Protein AF-A0A3N5X177-F1 (afdb_monomer)

pLDDT: mean 77.41, std 11.9, range [46.97, 92.5]

Foldseek 3Di:
DLVVVCVVLVHDSVLVVLLVCVVVVVDDPVSVVVNVVVCVPDPSNVSVVVVVVVVVVVCVVCVVVVVVVVVVVVD

Sequence (75 aa):
MTEKLATELGINRNCLARVTRFVEHEMEPEEVMTFAAHFQDCFECRDFAENLRGMLDWRESIRTKLINREELRKG

Mean predicted aligned error: 9.08 Å

Structure (mmCIF, N/CA/C/O backbone):
data_AF-A0A3N5X177-F1
#
_entry.id   AF-A0A3N5X177-F1
#
loop_
_atom_site.group_PDB
_atom_site.id
_atom_site.type_symbol
_atom_site.label_atom_id
_atom_site.label_alt_id
_atom_site.label_comp_id
_atom_site.label_asym_id
_atom_site.label_entity_id
_atom_site.label_seq_id
_atom_site.pdbx_PDB_ins_code
_atom_site.Cartn_x
_atom_site.Cartn_y
_atom_site.Cartn_z
_atom_site.occupancy
_atom_site.B_iso_or_equiv
_atom_site.auth_seq_id
_atom_site.auth_comp_id
_atom_site.auth_asym_id
_atom_site.auth_atom_id
_atom_site.pdbx_PDB_model_num
ATOM 1 N N . MET A 1 1 ? 14.352 -3.988 8.473 1.00 51.22 1 MET A N 1
ATOM 2 C CA . MET A 1 1 ? 12.930 -4.407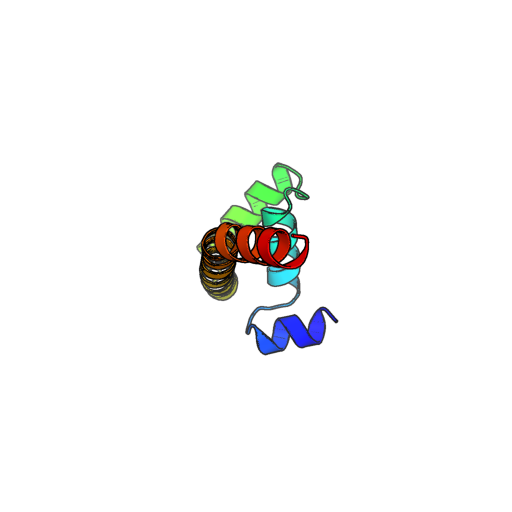 8.524 1.00 51.22 1 MET A CA 1
ATOM 3 C C . MET A 1 1 ? 12.262 -4.321 7.157 1.00 51.22 1 MET A C 1
ATOM 5 O O . MET A 1 1 ? 11.671 -5.305 6.747 1.00 51.22 1 MET A O 1
ATOM 9 N N . THR A 1 2 ? 12.416 -3.220 6.418 1.00 53.06 2 THR A N 1
ATOM 10 C CA . THR A 1 2 ? 11.751 -2.999 5.117 1.00 53.06 2 THR A CA 1
ATOM 11 C C . THR A 1 2 ? 12.193 -3.952 3.996 1.00 53.06 2 THR A C 1
ATOM 13 O O . THR A 1 2 ? 11.384 -4.303 3.152 1.00 53.06 2 THR A O 1
ATOM 16 N N . GLU A 1 3 ? 13.450 -4.414 3.997 1.00 57.81 3 GLU A N 1
ATOM 17 C CA . GLU A 1 3 ? 13.967 -5.365 2.990 1.00 57.81 3 GLU A CA 1
ATOM 18 C C . GLU A 1 3 ? 13.356 -6.762 3.088 1.00 57.81 3 GLU A C 1
ATOM 20 O O . GLU A 1 3 ? 12.986 -7.342 2.076 1.00 57.81 3 GLU A O 1
ATOM 25 N N . LYS A 1 4 ? 13.219 -7.294 4.307 1.00 59.25 4 LYS A N 1
ATOM 26 C CA . LYS A 1 4 ? 12.614 -8.613 4.523 1.00 59.25 4 LYS A CA 1
ATOM 27 C C . LYS A 1 4 ? 11.130 -8.597 4.141 1.00 59.25 4 LYS A C 1
ATOM 29 O O . LYS A 1 4 ? 10.659 -9.511 3.480 1.00 59.25 4 LYS A O 1
ATOM 34 N N . LEU A 1 5 ? 10.448 -7.505 4.490 1.00 58.22 5 LEU A N 1
ATOM 35 C CA . LEU A 1 5 ? 9.038 -7.289 4.185 1.00 58.22 5 LEU A CA 1
ATOM 36 C C . LEU A 1 5 ? 8.787 -7.162 2.671 1.00 58.22 5 LEU A C 1
ATOM 38 O O . LEU A 1 5 ? 7.868 -7.782 2.160 1.00 58.22 5 LEU A O 1
ATOM 42 N N . ALA A 1 6 ? 9.629 -6.420 1.943 1.00 61.22 6 ALA A N 1
ATOM 43 C CA . ALA A 1 6 ? 9.530 -6.282 0.486 1.00 61.22 6 ALA A CA 1
ATOM 44 C C . ALA A 1 6 ? 9.661 -7.635 -0.240 1.00 61.22 6 ALA A C 1
ATOM 46 O O . ALA A 1 6 ? 8.855 -7.957 -1.110 1.00 61.22 6 ALA A O 1
ATOM 47 N N . THR A 1 7 ? 10.631 -8.457 0.169 1.00 65.56 7 THR A N 1
ATOM 48 C CA . THR A 1 7 ? 10.862 -9.788 -0.414 1.00 65.56 7 THR A CA 1
ATOM 49 C C . THR A 1 7 ? 9.723 -10.766 -0.124 1.00 65.56 7 THR A C 1
ATOM 51 O O . THR A 1 7 ? 9.326 -11.512 -1.012 1.00 65.56 7 THR A O 1
ATOM 54 N N . GLU A 1 8 ? 9.176 -10.767 1.095 1.00 71.12 8 GLU A N 1
ATOM 55 C CA . GLU A 1 8 ? 8.048 -11.639 1.471 1.00 71.12 8 GLU A CA 1
ATOM 56 C C . GLU A 1 8 ? 6.742 -11.250 0.765 1.00 71.12 8 GLU A C 1
ATOM 58 O O . GLU A 1 8 ? 5.910 -12.110 0.489 1.00 71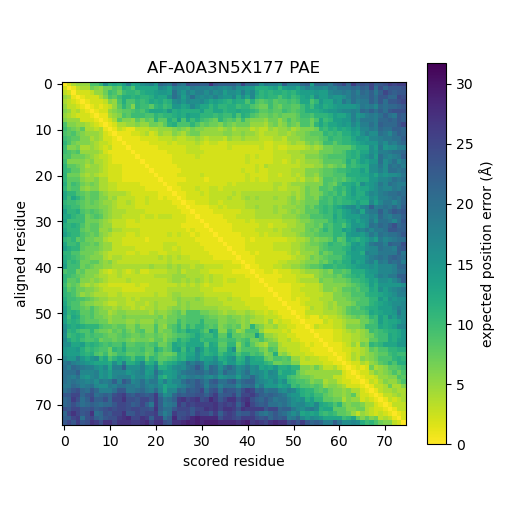.12 8 GLU A O 1
ATOM 63 N N . LEU A 1 9 ? 6.580 -9.965 0.448 1.00 68.38 9 LEU A N 1
ATOM 64 C CA . LEU A 1 9 ? 5.406 -9.421 -0.231 1.00 68.38 9 LEU A CA 1
ATOM 65 C C . LEU A 1 9 ? 5.521 -9.431 -1.763 1.00 68.38 9 LEU A C 1
ATOM 67 O O . LEU A 1 9 ? 4.577 -9.026 -2.432 1.00 68.38 9 LEU A O 1
ATOM 71 N N . GLY A 1 10 ? 6.662 -9.846 -2.328 1.00 74.31 10 GLY A N 1
ATOM 72 C CA . GLY A 1 10 ? 6.865 -9.863 -3.781 1.00 74.31 10 GLY A CA 1
ATOM 73 C C . GLY A 1 10 ? 6.774 -8.481 -4.441 1.00 74.31 10 GLY A C 1
ATOM 74 O O . GLY A 1 10 ? 6.452 -8.391 -5.621 1.00 74.31 10 GLY A O 1
ATOM 75 N N . ILE A 1 11 ? 7.046 -7.412 -3.688 1.00 80.88 11 ILE A N 1
ATOM 76 C CA . ILE A 1 11 ? 6.998 -6.022 -4.154 1.00 80.88 11 ILE A CA 1
ATOM 77 C C . ILE A 1 11 ? 8.371 -5.384 -4.003 1.00 80.88 11 ILE A C 1
ATOM 79 O O . ILE A 1 11 ? 9.029 -5.514 -2.966 1.00 80.88 11 ILE A O 1
ATOM 83 N N . ASN A 1 12 ? 8.823 -4.643 -5.014 1.00 86.00 12 ASN A N 1
ATOM 84 C CA . ASN A 1 12 ? 10.090 -3.941 -4.880 1.00 86.00 12 ASN A CA 1
ATOM 85 C C . ASN A 1 12 ? 10.030 -2.875 -3.763 1.00 86.00 12 ASN A C 1
ATOM 87 O O . ASN A 1 12 ? 9.005 -2.239 -3.502 1.00 86.00 12 ASN A O 1
ATOM 91 N N . ARG A 1 13 ? 11.170 -2.638 -3.105 1.00 84.19 13 ARG A N 1
ATOM 92 C CA . ARG A 1 13 ? 11.265 -1.763 -1.923 1.00 84.19 13 ARG A CA 1
ATOM 93 C C . ARG A 1 13 ? 10.814 -0.319 -2.179 1.00 84.19 13 ARG A C 1
ATOM 95 O O . ARG A 1 13 ? 10.271 0.314 -1.275 1.00 84.19 13 ARG A O 1
ATOM 102 N N . ASN A 1 14 ? 11.027 0.197 -3.388 1.00 86.00 14 ASN A N 1
ATOM 103 C CA . ASN A 1 14 ? 10.622 1.554 -3.753 1.00 86.00 14 ASN A CA 1
ATOM 104 C C . ASN A 1 14 ? 9.103 1.650 -3.937 1.00 86.00 14 ASN A C 1
ATOM 106 O O . ASN A 1 14 ? 8.495 2.620 -3.496 1.00 86.00 14 ASN A O 1
ATOM 110 N N . CYS A 1 15 ? 8.489 0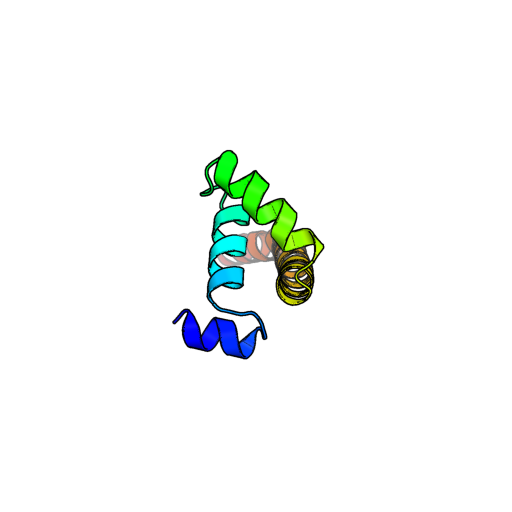.635 -4.543 1.00 88.38 15 CYS A N 1
ATOM 111 C CA . CYS A 1 15 ? 7.045 0.524 -4.707 1.00 88.38 15 CYS A CA 1
ATOM 112 C C . CYS A 1 15 ? 6.364 0.399 -3.351 1.00 88.38 15 CYS A C 1
ATOM 114 O O . CYS A 1 15 ? 5.440 1.154 -3.073 1.00 88.38 15 CYS A O 1
ATOM 116 N N . LEU A 1 16 ? 6.888 -0.460 -2.472 1.00 85.56 16 LEU A N 1
ATOM 117 C CA . LEU A 1 16 ? 6.391 -0.599 -1.106 1.00 85.56 16 LEU A CA 1
ATOM 118 C C . LEU A 1 16 ? 6.412 0.741 -0.360 1.00 85.56 16 LEU A C 1
ATOM 120 O O . LEU A 1 16 ? 5.386 1.170 0.155 1.00 85.56 16 LEU A O 1
ATOM 124 N N . ALA A 1 17 ? 7.553 1.441 -0.358 1.00 86.62 17 ALA A N 1
ATOM 125 C CA . ALA A 1 17 ? 7.680 2.734 0.315 1.00 86.62 17 ALA A CA 1
ATOM 126 C C . ALA A 1 17 ? 6.711 3.790 -0.244 1.00 86.62 17 ALA A C 1
ATOM 128 O O . ALA A 1 17 ? 6.132 4.566 0.517 1.00 86.62 17 ALA A O 1
ATOM 129 N N . ARG A 1 18 ? 6.514 3.813 -1.568 1.00 88.94 18 ARG A N 1
ATOM 130 C CA . ARG A 1 18 ? 5.595 4.748 -2.226 1.00 88.94 18 ARG A CA 1
ATOM 131 C C . ARG A 1 18 ? 4.130 4.419 -1.937 1.00 88.94 18 ARG A C 1
ATOM 133 O O . ARG A 1 18 ? 3.384 5.331 -1.600 1.00 88.94 18 ARG A O 1
ATOM 140 N N . VAL A 1 19 ? 3.727 3.146 -1.992 1.00 86.81 19 VAL A N 1
ATOM 141 C CA . VAL A 1 19 ? 2.360 2.719 -1.641 1.00 86.81 19 VAL A CA 1
ATOM 142 C C . VAL A 1 19 ? 2.054 3.048 -0.178 1.00 86.81 19 VAL A C 1
ATOM 144 O O . VAL A 1 19 ? 0.993 3.598 0.101 1.00 86.81 19 VAL A O 1
ATOM 147 N N . THR A 1 20 ? 2.975 2.763 0.749 1.00 83.62 20 THR A N 1
ATOM 148 C CA . THR A 1 20 ? 2.798 3.081 2.175 1.00 83.62 20 THR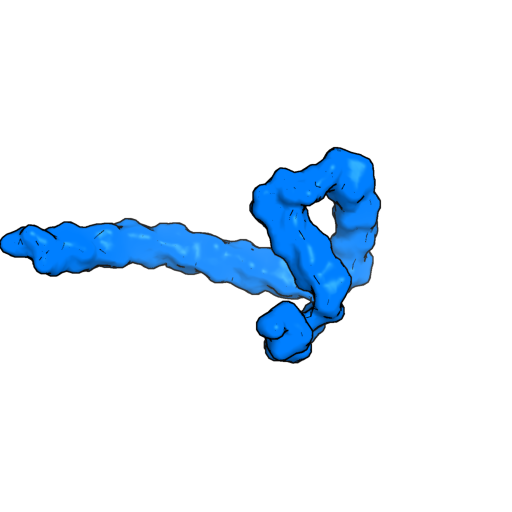 A CA 1
ATOM 149 C C . THR A 1 20 ? 2.573 4.576 2.385 1.00 83.62 20 THR A C 1
ATOM 151 O O . THR A 1 20 ? 1.537 4.953 2.924 1.00 83.62 20 THR A O 1
ATOM 154 N N . ARG A 1 21 ? 3.467 5.429 1.866 1.00 88.75 21 ARG A N 1
ATOM 155 C CA . ARG A 1 21 ? 3.328 6.890 1.988 1.00 88.75 21 ARG A CA 1
ATOM 156 C C . ARG A 1 21 ? 2.056 7.421 1.329 1.00 88.75 21 ARG A C 1
ATOM 158 O O . ARG A 1 21 ? 1.443 8.348 1.847 1.00 88.75 21 ARG A O 1
ATOM 165 N N . PHE A 1 22 ? 1.640 6.836 0.203 1.00 86.75 22 PHE A N 1
ATOM 166 C CA . PHE A 1 22 ? 0.382 7.191 -0.455 1.00 86.75 22 PHE A CA 1
ATOM 167 C C . PHE A 1 22 ? -0.833 6.896 0.439 1.00 86.75 22 PHE A C 1
ATOM 169 O O . PHE A 1 22 ? -1.704 7.749 0.591 1.00 86.75 22 PHE A O 1
ATOM 176 N N . VAL A 1 23 ? -0.879 5.712 1.060 1.00 81.75 23 VAL A N 1
ATOM 177 C CA . VAL A 1 23 ? -1.970 5.294 1.961 1.00 81.75 23 VAL A CA 1
ATOM 178 C C . VAL A 1 23 ? -1.968 6.079 3.274 1.00 81.75 23 VAL A C 1
ATOM 180 O O . VAL A 1 23 ? -3.032 6.373 3.811 1.00 81.75 23 VAL A O 1
ATOM 183 N N . GLU A 1 24 ? -0.792 6.443 3.779 1.00 84.00 24 GLU A N 1
ATOM 184 C CA . GLU A 1 24 ? -0.626 7.254 4.991 1.00 84.00 24 GLU A CA 1
ATOM 185 C C . GLU A 1 24 ? -0.855 8.757 4.748 1.00 84.00 24 GLU A C 1
ATOM 187 O O . GLU A 1 24 ? -0.799 9.544 5.689 1.00 84.00 24 GLU A O 1
ATOM 192 N N . HIS A 1 25 ? -1.174 9.160 3.511 1.00 83.38 25 HIS A N 1
ATOM 193 C CA . HIS A 1 25 ? -1.353 10.558 3.104 1.00 83.38 25 HIS A CA 1
ATOM 194 C C . HIS A 1 25 ? -0.104 11.439 3.326 1.00 83.38 25 HIS A C 1
ATOM 196 O O . HIS A 1 25 ? -0.216 12.641 3.552 1.00 83.38 25 HIS A O 1
ATOM 202 N N . GLU A 1 26 ? 1.091 10.854 3.207 1.00 91.50 26 GLU A N 1
ATOM 203 C CA . GLU A 1 26 ? 2.397 11.516 3.381 1.00 91.50 26 GLU A CA 1
ATOM 204 C C . GLU A 1 26 ? 3.084 11.878 2.046 1.00 91.50 26 GLU A C 1
ATOM 206 O O . GLU A 1 26 ? 4.299 12.106 1.982 1.00 91.50 26 GLU A O 1
ATOM 211 N N . MET A 1 27 ? 2.335 11.863 0.942 1.00 91.12 27 MET A N 1
ATOM 212 C CA . MET A 1 27 ? 2.819 12.274 -0.377 1.00 91.12 27 MET A CA 1
ATOM 213 C C . MET A 1 27 ? 2.336 13.675 -0.732 1.00 91.12 27 MET A C 1
ATOM 215 O O . MET A 1 27 ? 1.152 13.986 -0.603 1.00 91.12 27 MET A O 1
ATOM 219 N N . GLU A 1 28 ? 3.247 14.479 -1.274 1.00 92.50 28 GLU A N 1
ATOM 220 C CA . GLU A 1 28 ? 2.906 15.768 -1.874 1.00 92.50 28 GLU A CA 1
ATOM 221 C C . GLU A 1 28 ? 2.057 15.575 -3.146 1.00 92.50 28 GLU A C 1
ATOM 223 O O . GLU A 1 28 ? 2.217 14.566 -3.844 1.00 92.50 28 GLU A O 1
ATOM 228 N N . PRO A 1 29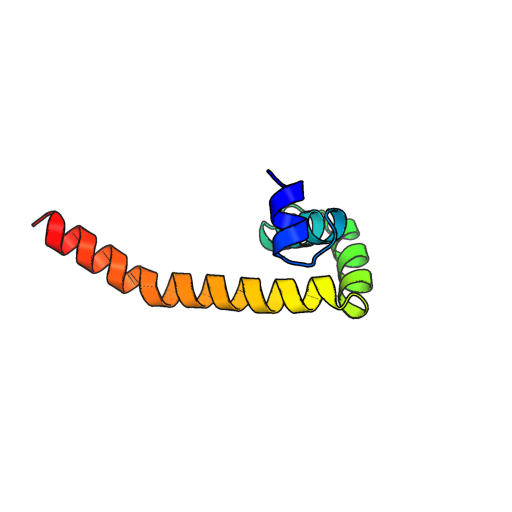 ? 1.190 16.534 -3.525 1.00 91.19 29 PRO A N 1
ATOM 229 C CA . PRO A 1 29 ? 0.294 16.384 -4.678 1.00 91.19 29 PRO A CA 1
ATOM 230 C C . PRO A 1 29 ? 0.998 16.031 -6.000 1.00 91.19 29 PRO A C 1
ATOM 232 O O . PRO A 1 29 ? 0.504 15.214 -6.779 1.00 91.19 29 PRO A O 1
ATOM 235 N N . GLU A 1 30 ? 2.176 16.601 -6.256 1.00 90.12 30 GLU A N 1
ATOM 236 C CA . GLU A 1 30 ? 2.978 16.308 -7.454 1.00 90.12 30 GLU A CA 1
ATOM 237 C C . GLU A 1 30 ? 3.536 14.874 -7.444 1.00 90.12 30 GLU A C 1
ATOM 239 O O . GLU A 1 30 ? 3.593 14.187 -8.474 1.00 90.12 30 GLU A O 1
ATOM 244 N N . GLU A 1 31 ? 3.902 14.387 -6.258 1.00 90.69 31 GLU A N 1
ATOM 245 C CA . GLU A 1 31 ? 4.371 13.021 -6.057 1.00 90.69 31 GLU A CA 1
ATOM 246 C C . GLU A 1 31 ? 3.228 12.019 -6.248 1.00 90.69 31 GLU A C 1
ATOM 248 O O . GLU A 1 31 ? 3.434 10.980 -6.882 1.00 90.69 31 GLU A O 1
ATOM 253 N N . VAL A 1 32 ? 2.018 12.361 -5.788 1.00 89.62 32 VAL A N 1
ATOM 254 C CA . VAL A 1 32 ? 0.802 11.566 -6.006 1.00 89.62 32 VAL A CA 1
ATOM 255 C C . VAL A 1 32 ? 0.528 11.384 -7.494 1.00 89.62 32 VAL A C 1
ATOM 257 O O . VAL A 1 32 ? 0.308 10.258 -7.930 1.00 89.62 32 VAL A O 1
ATOM 260 N N . MET A 1 33 ? 0.596 12.450 -8.295 1.00 88.69 33 MET A N 1
ATOM 261 C CA . MET A 1 33 ? 0.376 12.363 -9.746 1.00 88.69 33 MET A CA 1
ATOM 262 C C . MET A 1 33 ? 1.401 11.444 -10.423 1.00 88.69 33 MET A C 1
ATOM 264 O O . MET A 1 33 ? 1.050 10.576 -11.225 1.00 88.69 33 MET A O 1
ATOM 268 N N . THR A 1 34 ? 2.672 11.587 -10.046 1.00 90.06 34 THR A N 1
ATOM 269 C CA . THR A 1 34 ? 3.767 10.758 -10.569 1.00 90.06 34 THR A CA 1
ATOM 270 C C . THR A 1 34 ? 3.630 9.297 -10.133 1.00 90.06 34 THR A C 1
ATOM 272 O O . THR A 1 34 ? 3.973 8.371 -10.871 1.00 90.06 34 THR A O 1
ATOM 275 N N . PHE A 1 35 ? 3.149 9.059 -8.915 1.00 89.81 35 PHE A N 1
ATOM 276 C CA . PHE A 1 35 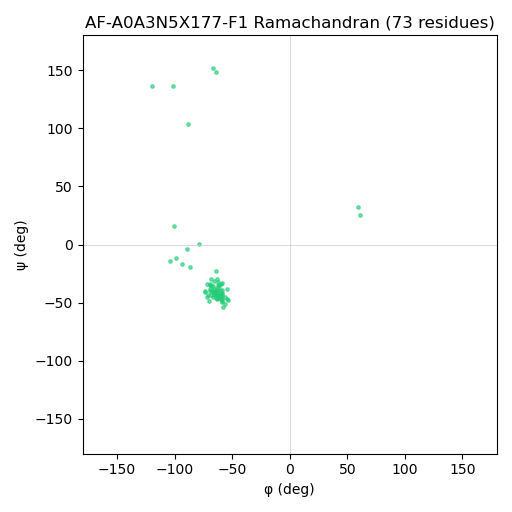? 2.904 7.717 -8.407 1.00 89.81 35 PHE A CA 1
ATOM 277 C C . PHE A 1 35 ? 1.676 7.073 -9.048 1.00 89.81 35 PHE A C 1
ATOM 279 O O . PHE A 1 35 ? 1.761 5.913 -9.433 1.00 89.81 35 PHE A O 1
ATOM 286 N N . ALA A 1 36 ? 0.591 7.819 -9.258 1.00 87.12 36 ALA A N 1
ATOM 287 C CA . ALA A 1 36 ? -0.618 7.332 -9.914 1.00 87.12 36 ALA A CA 1
ATOM 288 C C . ALA A 1 36 ? -0.337 6.825 -11.338 1.00 87.12 36 ALA A C 1
ATOM 290 O O . ALA A 1 36 ? -0.821 5.756 -11.706 1.00 87.12 36 ALA A O 1
ATOM 291 N N . ALA A 1 37 ? 0.500 7.531 -12.106 1.00 88.94 37 ALA A N 1
ATOM 292 C CA . ALA A 1 37 ? 0.934 7.073 -13.427 1.00 88.94 37 ALA A CA 1
ATOM 293 C C . ALA A 1 37 ? 1.712 5.746 -13.348 1.00 88.94 37 ALA A C 1
ATOM 295 O O . ALA A 1 37 ? 1.412 4.802 -14.069 1.00 88.94 37 ALA A O 1
ATOM 296 N N . HIS A 1 38 ? 2.666 5.631 -12.418 1.00 89.31 38 HIS A N 1
ATOM 297 C CA . HIS A 1 38 ? 3.412 4.385 -12.206 1.00 89.31 38 HIS A CA 1
ATOM 298 C C . HIS A 1 38 ? 2.516 3.226 -11.736 1.00 89.31 38 HIS A C 1
ATOM 300 O O . HIS A 1 38 ? 2.689 2.085 -12.161 1.00 89.31 38 HIS A O 1
ATOM 306 N N . PHE A 1 39 ? 1.553 3.518 -10.863 1.00 87.44 39 PHE A N 1
ATOM 307 C CA . PHE A 1 39 ? 0.634 2.543 -10.285 1.00 87.44 39 PHE A CA 1
ATOM 308 C C . PHE A 1 39 ? -0.248 1.870 -11.346 1.00 87.44 39 PHE A C 1
ATOM 310 O O . PHE A 1 39 ? -0.577 0.693 -11.210 1.00 87.44 39 PHE A O 1
ATOM 317 N N . GLN A 1 40 ? -0.603 2.585 -12.420 1.00 84.88 40 GLN A N 1
ATOM 318 C CA . GLN A 1 40 ? -1.405 2.028 -13.514 1.00 84.88 40 GLN A CA 1
ATOM 319 C C . GLN A 1 40 ? -0.706 0.867 -14.231 1.00 84.88 40 GLN A C 1
ATOM 321 O O . GLN A 1 40 ? -1.381 -0.097 -14.592 1.00 84.88 40 GLN A O 1
ATOM 326 N N . ASP A 1 41 ? 0.621 0.913 -14.361 1.00 88.75 41 ASP A N 1
ATOM 327 C CA . ASP A 1 41 ? 1.400 -0.079 -15.112 1.00 88.75 41 ASP A CA 1
ATOM 328 C C . ASP A 1 41 ? 2.148 -1.083 -14.217 1.00 88.75 41 ASP A C 1
ATOM 330 O O . ASP A 1 41 ? 2.604 -2.128 -14.685 1.00 88.75 41 ASP A O 1
ATOM 334 N N . CYS A 1 42 ? 2.270 -0.811 -12.915 1.00 89.44 42 CYS A N 1
ATOM 335 C CA . CYS A 1 42 ? 2.998 -1.674 -11.988 1.00 89.44 42 CYS A CA 1
ATOM 336 C C . CYS A 1 42 ? 2.097 -2.765 -11.383 1.00 89.44 42 CYS A C 1
ATOM 338 O O . CYS A 1 42 ? 1.329 -2.514 -10.453 1.00 89.44 42 CYS A O 1
ATOM 340 N N . PHE A 1 43 ? 2.237 -4.005 -11.869 1.00 87.62 43 PHE A N 1
ATOM 341 C CA . PHE A 1 43 ? 1.515 -5.171 -11.338 1.00 87.62 43 PHE A CA 1
ATOM 342 C C . PHE A 1 43 ? 1.721 -5.361 -9.826 1.00 87.62 43 PHE A C 1
ATOM 344 O O . PHE A 1 43 ? 0.740 -5.502 -9.104 1.00 87.62 43 PHE A O 1
ATOM 351 N N . GLU A 1 44 ? 2.966 -5.279 -9.345 1.00 84.56 44 GLU A N 1
ATOM 352 C CA . GLU A 1 44 ? 3.306 -5.449 -7.922 1.00 84.56 44 GLU A CA 1
ATOM 353 C C . GLU A 1 44 ? 2.604 -4.416 -7.026 1.00 84.56 44 GLU A C 1
ATOM 355 O O . GLU A 1 44 ? 2.083 -4.760 -5.969 1.00 84.56 44 GLU A O 1
ATOM 360 N N . CYS A 1 45 ? 2.548 -3.146 -7.454 1.00 84.94 45 CYS A N 1
ATOM 361 C CA . CYS A 1 45 ? 1.853 -2.098 -6.704 1.00 84.94 45 CYS A CA 1
ATOM 362 C C . CYS A 1 45 ? 0.352 -2.381 -6.583 1.00 84.94 45 CYS A C 1
ATOM 364 O O . CYS A 1 45 ? -0.225 -2.140 -5.523 1.00 84.94 45 CYS A O 1
ATOM 366 N N . ARG A 1 46 ? -0.277 -2.869 -7.660 1.00 84.50 46 ARG A N 1
ATOM 367 C CA . ARG A 1 46 ? -1.715 -3.169 -7.675 1.00 84.50 46 ARG A CA 1
ATOM 368 C C . ARG A 1 46 ? -2.046 -4.376 -6.808 1.00 84.50 46 ARG A C 1
ATOM 370 O O . ARG A 1 46 ? -2.919 -4.264 -5.9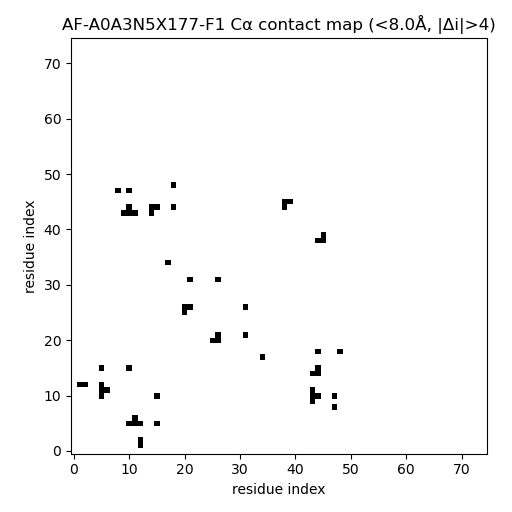56 1.00 84.50 46 ARG A O 1
ATOM 377 N N . ASP A 1 47 ? -1.307 -5.471 -6.971 1.00 84.19 47 ASP A N 1
ATOM 378 C CA . ASP A 1 47 ? -1.485 -6.687 -6.171 1.00 84.19 47 ASP A CA 1
ATOM 379 C C . ASP A 1 47 ? -1.288 -6.400 -4.672 1.00 84.19 47 ASP A C 1
ATOM 381 O O . ASP A 1 47 ? -2.112 -6.765 -3.830 1.00 84.19 47 ASP A O 1
ATOM 385 N N . PHE A 1 48 ? -0.258 -5.623 -4.323 1.00 82.00 48 PHE A N 1
ATOM 386 C CA . PHE A 1 48 ? -0.047 -5.205 -2.942 1.00 82.00 48 PHE A CA 1
ATOM 387 C C . PHE A 1 48 ? -1.165 -4.290 -2.417 1.00 82.00 48 PHE A C 1
ATOM 389 O O . PHE A 1 48 ? -1.597 -4.451 -1.276 1.00 82.00 48 PHE A O 1
ATOM 396 N N . ALA A 1 49 ? -1.667 -3.348 -3.222 1.00 79.06 49 ALA A N 1
ATOM 397 C CA . ALA A 1 49 ? -2.760 -2.467 -2.814 1.00 79.06 49 ALA A CA 1
ATOM 398 C C . ALA A 1 49 ? -4.083 -3.223 -2.596 1.00 79.06 49 ALA A C 1
ATOM 400 O O . ALA A 1 49 ? -4.800 -2.912 -1.644 1.00 79.06 49 ALA A O 1
ATOM 401 N N . GLU A 1 50 ? -4.394 -4.227 -3.421 1.00 79.12 50 GLU A N 1
ATOM 402 C CA . GLU A 1 50 ? -5.554 -5.107 -3.228 1.00 79.12 50 GLU A CA 1
ATOM 403 C C . GLU A 1 50 ? -5.435 -5.908 -1.925 1.00 79.12 50 GLU A C 1
ATOM 405 O O . GLU A 1 50 ? -6.360 -5.909 -1.107 1.00 79.12 50 GLU A O 1
ATOM 410 N N . ASN A 1 51 ? -4.265 -6.503 -1.673 1.00 77.50 51 ASN A N 1
ATOM 411 C CA . ASN A 1 51 ? -3.979 -7.210 -0.425 1.00 77.50 51 ASN A CA 1
ATOM 412 C C . ASN A 1 51 ? -4.071 -6.281 0.800 1.00 77.50 51 ASN A C 1
ATOM 414 O O . ASN A 1 51 ? -4.668 -6.635 1.820 1.00 77.50 51 ASN A O 1
ATOM 418 N N . LEU A 1 52 ? -3.525 -5.065 0.704 1.00 76.62 52 LEU A N 1
ATOM 419 C CA . LEU A 1 52 ? -3.579 -4.064 1.769 1.00 76.62 52 LEU A CA 1
ATOM 420 C C . LEU A 1 52 ? -5.016 -3.612 2.052 1.00 76.62 52 LEU A C 1
ATOM 422 O O . LEU A 1 52 ? -5.407 -3.530 3.217 1.00 76.62 52 LEU A O 1
ATOM 426 N N . ARG A 1 53 ? -5.820 -3.376 1.009 1.00 74.44 53 ARG A N 1
ATOM 427 C CA . ARG A 1 53 ? -7.249 -3.065 1.136 1.00 74.44 53 ARG A CA 1
ATOM 428 C C . ARG A 1 53 ? -7.985 -4.192 1.859 1.00 74.44 53 ARG A C 1
ATOM 430 O O . ARG A 1 53 ? -8.663 -3.927 2.846 1.00 74.44 53 ARG A O 1
ATOM 437 N N . GLY A 1 54 ? -7.769 -5.441 1.442 1.00 75.31 54 GLY A N 1
ATOM 438 C CA . GLY A 1 54 ? -8.358 -6.614 2.090 1.00 75.31 54 GLY A CA 1
ATOM 439 C C . GLY A 1 54 ? -7.983 -6.736 3.571 1.00 75.31 54 GLY A C 1
ATOM 440 O O . GLY A 1 54 ? -8.837 -7.044 4.402 1.00 75.31 54 GLY A O 1
ATOM 441 N N . MET A 1 55 ? -6.733 -6.430 3.938 1.00 74.50 55 MET A N 1
ATOM 442 C CA . MET A 1 55 ? -6.299 -6.406 5.341 1.00 74.50 55 MET A CA 1
ATOM 443 C C . MET A 1 55 ? -6.947 -5.277 6.150 1.00 74.50 55 MET A C 1
ATOM 445 O O . MET A 1 55 ? -7.306 -5.496 7.309 1.00 74.50 55 MET A O 1
ATOM 449 N N . LEU A 1 56 ? -7.095 -4.080 5.575 1.00 73.12 56 LEU A N 1
ATOM 450 C CA . LEU A 1 56 ? -7.753 -2.949 6.235 1.00 73.12 56 LEU A CA 1
ATOM 451 C C . LEU A 1 56 ? -9.246 -3.226 6.451 1.00 73.12 56 LEU A C 1
ATOM 453 O O . LEU A 1 56 ? -9.729 -3.051 7.570 1.00 73.12 56 LEU A O 1
ATOM 457 N N . ASP A 1 57 ? -9.933 -3.752 5.439 1.00 75.31 57 ASP A N 1
ATOM 458 C CA . ASP A 1 57 ? -11.343 -4.143 5.521 1.00 75.31 57 ASP A CA 1
ATOM 459 C C . ASP A 1 57 ? -11.535 -5.277 6.547 1.00 75.31 57 ASP A C 1
ATOM 461 O O . ASP A 1 57 ? -12.431 -5.230 7.398 1.00 75.31 57 ASP A O 1
ATOM 465 N N . TRP A 1 58 ? -10.642 -6.277 6.550 1.00 75.19 58 TRP A N 1
ATOM 466 C CA . TRP A 1 58 ? -10.635 -7.326 7.570 1.00 75.19 58 TRP A CA 1
ATOM 467 C C . TRP A 1 58 ? -10.436 -6.742 8.971 1.00 75.19 58 TRP A C 1
ATOM 469 O O . TRP A 1 58 ? -11.211 -7.066 9.876 1.00 75.19 58 TRP A O 1
ATOM 479 N N . ARG A 1 59 ? -9.457 -5.842 9.148 1.00 76.00 59 ARG A N 1
ATOM 480 C CA . ARG A 1 59 ? -9.184 -5.150 10.417 1.00 76.00 59 ARG A CA 1
ATOM 481 C C . ARG A 1 59 ? -10.420 -4.408 10.918 1.00 76.00 59 ARG A C 1
ATOM 483 O O . ARG A 1 59 ? -10.742 -4.510 12.100 1.00 76.00 59 ARG A O 1
ATOM 490 N N . GLU A 1 60 ? -11.123 -3.689 10.050 1.00 76.94 60 GLU A N 1
ATOM 491 C CA . GLU A 1 60 ? -12.371 -3.009 10.408 1.00 76.94 60 GLU A CA 1
ATOM 492 C C . GLU A 1 60 ? -13.473 -4.002 10.794 1.00 76.94 60 GLU A C 1
ATOM 494 O O . GLU A 1 60 ? -14.120 -3.823 11.827 1.00 76.94 60 GLU A O 1
ATOM 499 N N . SER A 1 61 ? -13.619 -5.107 10.057 1.00 76.06 61 SER A N 1
ATOM 500 C CA . SER A 1 61 ? -14.630 -6.138 10.336 1.00 76.06 61 SER A CA 1
ATOM 501 C C . SER A 1 61 ? -14.445 -6.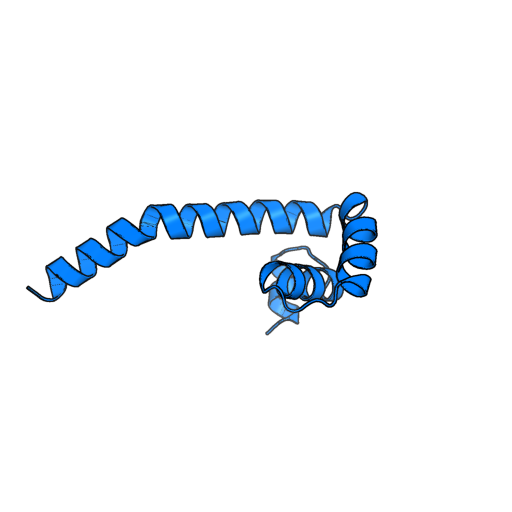843 11.691 1.00 76.06 61 SER A C 1
ATOM 503 O O . SER A 1 61 ? -15.417 -7.279 12.318 1.00 76.06 61 SER A O 1
ATOM 505 N N . ILE A 1 62 ? -13.201 -6.955 12.173 1.00 78.00 62 ILE A N 1
ATOM 506 C CA . ILE A 1 62 ? -12.892 -7.551 13.479 1.00 78.00 62 ILE A CA 1
ATOM 507 C C . ILE A 1 62 ? -12.799 -6.513 14.601 1.00 78.00 62 ILE A C 1
ATOM 509 O O . ILE A 1 62 ? -12.897 -6.897 15.766 1.00 78.00 62 ILE A O 1
ATOM 513 N N . ARG A 1 63 ? -12.650 -5.217 14.289 1.00 75.31 63 ARG A N 1
ATOM 514 C CA . ARG A 1 63 ? -12.480 -4.133 15.273 1.00 75.31 63 ARG A CA 1
ATOM 515 C C . ARG A 1 63 ? -13.593 -4.129 16.316 1.00 75.31 63 ARG A C 1
ATOM 517 O O . ARG A 1 63 ? -13.308 -4.131 17.509 1.00 75.31 63 ARG A O 1
ATOM 524 N N . THR A 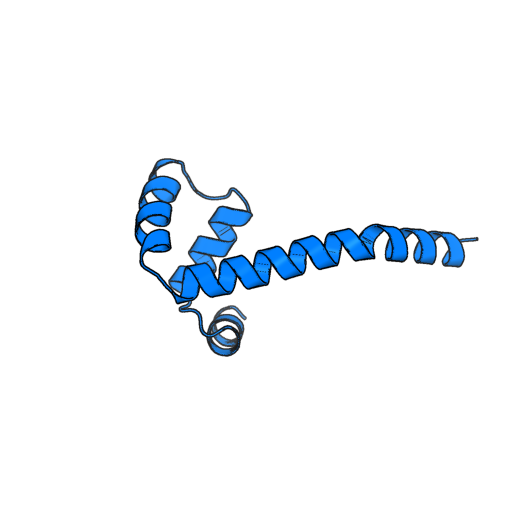1 64 ? -14.847 -4.218 15.881 1.00 67.50 64 THR A N 1
ATOM 525 C CA . THR A 1 64 ? -16.011 -4.266 16.782 1.00 67.50 64 THR A CA 1
ATOM 526 C C . THR A 1 64 ? -15.993 -5.511 17.674 1.00 67.50 64 THR A C 1
ATOM 528 O O . THR A 1 64 ? -16.318 -5.438 18.856 1.00 67.50 64 THR A O 1
ATOM 531 N N . LYS A 1 65 ? -15.546 -6.661 17.149 1.00 72.81 65 LYS A N 1
ATOM 532 C CA . LYS A 1 65 ? -15.425 -7.910 17.924 1.00 72.81 65 LYS A CA 1
ATOM 533 C C . LYS A 1 65 ? -14.311 -7.831 18.973 1.00 72.81 65 LYS A C 1
ATOM 535 O O . LYS A 1 65 ? -14.446 -8.420 20.043 1.00 72.81 65 LYS A O 1
ATOM 540 N N . LEU A 1 66 ? -13.217 -7.134 18.662 1.00 67.56 66 LEU A N 1
ATOM 541 C CA . LEU A 1 66 ? -12.090 -6.932 19.572 1.00 67.56 66 LEU A CA 1
ATOM 542 C C . LEU A 1 66 ? -12.445 -5.965 20.707 1.00 67.56 66 LEU A C 1
ATOM 544 O O . LEU A 1 66 ? -12.201 -6.304 21.861 1.00 67.56 66 LEU A O 1
ATOM 548 N N . ILE A 1 67 ? -13.098 -4.839 20.399 1.00 67.69 67 ILE A N 1
ATOM 549 C CA . ILE A 1 67 ? -13.577 -3.872 21.404 1.00 67.69 67 ILE A CA 1
ATOM 550 C C . ILE A 1 67 ? -14.546 -4.552 22.378 1.00 67.69 67 ILE A C 1
ATOM 552 O O . ILE A 1 67 ? -14.322 -4.520 23.585 1.00 67.69 67 ILE A O 1
ATOM 556 N N . ASN A 1 68 ? -15.542 -5.281 21.862 1.00 60.34 68 ASN A N 1
ATOM 557 C CA . ASN A 1 68 ? -16.504 -5.999 22.704 1.00 60.34 68 ASN A CA 1
ATOM 558 C C . ASN A 1 68 ? -15.827 -7.042 23.613 1.00 60.34 68 ASN A C 1
ATOM 560 O O . ASN A 1 68 ? -16.265 -7.267 24.738 1.00 60.34 68 ASN A O 1
ATOM 564 N N . ARG A 1 69 ? -14.746 -7.689 23.154 1.00 59.28 69 ARG A N 1
ATOM 565 C CA . ARG A 1 69 ? -13.968 -8.629 23.978 1.00 59.28 69 ARG A CA 1
ATOM 566 C C . ARG A 1 69 ? -13.138 -7.938 25.057 1.00 59.28 69 ARG A C 1
ATOM 568 O O . ARG A 1 69 ? -12.949 -8.530 26.116 1.00 59.28 69 ARG A O 1
ATOM 575 N N . GLU A 1 70 ? -12.616 -6.742 24.801 1.00 60.12 70 GLU A N 1
ATOM 576 C CA . GLU A 1 70 ? -11.933 -5.952 25.829 1.00 60.12 70 GLU A CA 1
ATOM 577 C C . GLU A 1 70 ? -12.905 -5.428 26.884 1.00 60.12 70 GLU A C 1
ATOM 579 O O . GLU A 1 70 ? -12.578 -5.484 28.066 1.00 60.12 70 GLU A O 1
ATOM 584 N N . GLU A 1 71 ? -14.099 -4.981 26.491 1.00 60.00 71 GLU A N 1
ATOM 585 C CA . GLU A 1 71 ? -15.142 -4.577 27.441 1.00 60.00 71 GLU A CA 1
ATOM 586 C C . GLU A 1 71 ? -15.603 -5.761 28.302 1.00 60.00 71 GLU A C 1
ATOM 588 O O . GLU A 1 71 ? -15.647 -5.643 29.523 1.00 60.00 71 GLU A O 1
ATOM 593 N N . LEU A 1 72 ? -15.805 -6.942 27.703 1.00 55.97 72 LEU A N 1
ATOM 594 C CA . LEU A 1 72 ? -16.101 -8.183 28.437 1.00 55.97 72 LEU A CA 1
ATOM 595 C C . LEU A 1 72 ? -14.965 -8.657 29.361 1.00 55.97 72 LEU A C 1
ATOM 597 O O . LEU A 1 72 ? -15.222 -9.426 30.278 1.00 55.97 72 LEU A O 1
ATOM 601 N N . ARG A 1 73 ? -13.709 -8.260 29.112 1.00 54.22 73 ARG A N 1
ATOM 602 C CA . ARG A 1 73 ? -12.558 -8.572 29.984 1.00 54.22 73 ARG A CA 1
ATOM 603 C C . ARG A 1 73 ? -12.367 -7.567 31.121 1.00 54.22 73 ARG A C 1
ATOM 605 O O . ARG A 1 73 ? -11.618 -7.870 32.046 1.00 54.22 73 ARG A O 1
ATOM 612 N N . LYS A 1 74 ? -12.943 -6.368 31.000 1.00 60.38 74 LYS A N 1
ATOM 613 C CA . LYS A 1 74 ? -12.836 -5.275 31.980 1.00 60.38 74 LYS A CA 1
ATOM 614 C C . LYS A 1 74 ? -14.055 -5.181 32.908 1.00 60.38 74 LYS A C 1
ATOM 616 O O . LYS A 1 74 ? -13.980 -4.429 33.877 1.00 60.38 74 LYS A O 1
ATOM 621 N N . GLY A 1 75 ? -15.140 -5.897 32.602 1.00 46.97 75 GLY A N 1
ATOM 622 C CA . GLY A 1 75 ? -16.263 -6.156 33.514 1.00 46.97 75 GLY A CA 1
ATOM 623 C C . GLY A 1 75 ? -15.981 -7.324 34.446 1.00 46.97 75 GLY A C 1
ATOM 624 O O . GLY A 1 75 ? -16.522 -7.288 35.571 1.00 46.97 75 GLY A O 1
#

Nearest PDB structures (foldseek):
  5wuq-assembly2_D  TM=8.279E-01  e=1.827E+00  Bacillus subtilis subsp. subtilis str. 168

Radius of gyration: 16.2 Å; Cα contacts (8 Å, |Δi|>4): 28; chains: 1; bounding box: 30×28×49 Å

Secondary structure (DSSP, 8-state):
-HHHHHHHTT--HHHHHHHHHHHTT-S-HHHHHHHHHHHHH-HHHHHHHHHHHHHHHHHHHHHHHHHHHHHHHH-

Solvent-accessible surface area (backbone atoms only — not comparable to full-atom values): 4309 Å² total; per-residue (Å²): 114,67,68,64,53,21,63,77,65,68,27,58,61,68,52,51,56,49,53,50,32,55,76,70,67,70,53,55,74,72,53,47,56,59,46,52,61,49,44,76,74,34,64,49,53,46,56,49,48,53,53,49,50,54,50,51,54,49,50,57,71,45,44,63,60,51,52,54,51,53,53,66,70,74,106